Protein AF-A0A6C1BUB1-F1 (afdb_monomer_lite)

Structure (mmCIF, N/CA/C/O backbone):
data_AF-A0A6C1BUB1-F1
#
_entry.id   AF-A0A6C1BUB1-F1
#
loop_
_atom_site.group_PDB
_atom_site.id
_atom_site.type_symbol
_atom_site.label_atom_id
_atom_site.label_alt_id
_atom_site.label_comp_id
_atom_site.label_asym_id
_atom_site.label_entity_id
_atom_site.label_seq_id
_atom_site.pdbx_PDB_ins_code
_atom_site.Cartn_x
_atom_site.Cartn_y
_atom_site.Cartn_z
_atom_site.occupancy
_atom_site.B_iso_or_equiv
_atom_site.auth_seq_id
_atom_site.auth_comp_id
_atom_site.auth_asym_id
_atom_site.auth_atom_id
_atom_site.pdbx_PDB_model_num
ATOM 1 N N . MET A 1 1 ? -19.267 4.120 14.539 1.00 66.88 1 MET A N 1
ATOM 2 C CA . MET A 1 1 ? -18.095 3.308 14.137 1.00 66.88 1 MET A CA 1
ATOM 3 C C . MET A 1 1 ? -18.187 2.857 12.681 1.00 66.88 1 MET A C 1
ATOM 5 O O . MET A 1 1 ? -17.405 3.350 11.889 1.00 66.88 1 MET A O 1
ATOM 9 N N . ARG A 1 2 ? -19.161 2.020 12.282 1.00 84.00 2 ARG A N 1
ATOM 10 C CA . ARG A 1 2 ? -19.257 1.495 10.898 1.00 84.00 2 ARG A CA 1
ATOM 11 C C . ARG A 1 2 ? -19.353 2.569 9.803 1.00 84.00 2 ARG A C 1
ATOM 13 O O . ARG A 1 2 ? -18.626 2.486 8.827 1.00 84.00 2 ARG A O 1
ATOM 20 N N . LEU A 1 3 ? -20.185 3.596 9.999 1.00 90.25 3 LEU A N 1
ATOM 21 C CA . LEU A 1 3 ? -20.305 4.726 9.062 1.00 90.25 3 LEU A CA 1
ATOM 22 C C . LEU A 1 3 ? -18.999 5.512 8.908 1.00 90.25 3 LEU A C 1
ATOM 24 O O . LEU A 1 3 ? -18.624 5.862 7.801 1.00 90.25 3 LEU A O 1
ATOM 28 N N . LEU A 1 4 ? -18.294 5.742 10.016 1.00 93.38 4 LEU A N 1
ATOM 29 C CA . LEU A 1 4 ? -17.020 6.460 10.031 1.00 93.38 4 LEU A CA 1
ATOM 30 C C . LEU A 1 4 ? -15.937 5.679 9.285 1.00 93.38 4 LEU A C 1
ATOM 32 O O . LEU A 1 4 ? -15.234 6.250 8.465 1.00 93.38 4 LEU A O 1
ATOM 36 N N . VAL A 1 5 ? -15.855 4.366 9.521 1.00 94.44 5 VAL A N 1
ATOM 37 C CA . VAL A 1 5 ? -14.930 3.481 8.801 1.00 94.44 5 VAL A CA 1
ATOM 38 C C . VAL A 1 5 ? -15.279 3.432 7.316 1.00 94.44 5 VAL A C 1
ATOM 40 O O . VAL A 1 5 ? -14.394 3.598 6.494 1.00 94.44 5 VAL A O 1
ATOM 43 N N . SER A 1 6 ? -16.560 3.285 6.963 1.00 93.56 6 SER A N 1
ATOM 44 C CA . SER A 1 6 ? -16.997 3.272 5.563 1.00 93.56 6 SER A CA 1
ATOM 45 C C . SER A 1 6 ? -16.678 4.584 4.849 1.00 93.56 6 SER A C 1
ATOM 47 O O . SER A 1 6 ? -16.204 4.560 3.719 1.00 93.56 6 SER A O 1
ATOM 49 N N . LEU A 1 7 ? -16.922 5.724 5.499 1.00 96.06 7 LEU A N 1
ATOM 50 C CA . LEU A 1 7 ? -16.630 7.040 4.938 1.00 96.06 7 LEU A CA 1
ATOM 51 C C . LEU A 1 7 ? -15.121 7.248 4.774 1.00 96.06 7 LEU A C 1
ATOM 53 O O . LEU A 1 7 ? -14.683 7.722 3.731 1.00 96.06 7 LEU A O 1
ATOM 57 N N . LEU A 1 8 ? -14.328 6.827 5.762 1.00 95.12 8 LEU A N 1
ATOM 58 C CA . LEU A 1 8 ? -12.871 6.851 5.679 1.00 95.12 8 LEU A CA 1
ATOM 59 C C . LEU A 1 8 ? -12.371 5.972 4.522 1.00 95.12 8 LEU A C 1
ATOM 61 O O . LEU A 1 8 ? -11.551 6.426 3.734 1.00 95.12 8 LEU A O 1
ATOM 65 N N . SER A 1 9 ? -12.891 4.750 4.378 1.00 94.25 9 SER A N 1
ATOM 66 C CA . SER A 1 9 ? -12.518 3.830 3.297 1.00 94.25 9 SER A CA 1
ATOM 67 C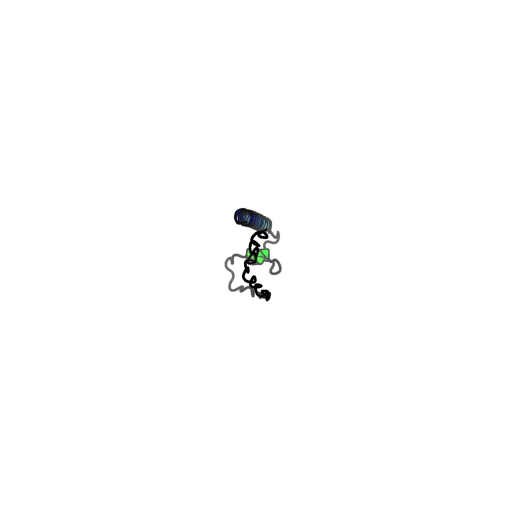 C . SER A 1 9 ? -12.848 4.389 1.915 1.00 94.25 9 SER A C 1
ATOM 69 O O . SER A 1 9 ? -12.011 4.308 1.024 1.00 94.25 9 SER A O 1
ATOM 71 N N . VAL A 1 10 ? -14.032 4.984 1.740 1.00 95.12 10 VAL A N 1
ATOM 72 C CA . VAL A 1 10 ? -14.416 5.627 0.472 1.00 95.12 10 VAL A CA 1
ATOM 73 C C . VAL A 1 10 ? -13.489 6.798 0.158 1.00 95.12 10 VAL A C 1
ATOM 75 O O . VAL A 1 10 ? -13.033 6.928 -0.972 1.00 95.12 10 VAL A O 1
ATOM 78 N N . LEU A 1 11 ? -13.162 7.619 1.158 1.00 94.81 11 LEU A N 1
ATOM 79 C CA . LEU A 1 11 ? -12.248 8.743 0.981 1.00 94.81 11 LEU A CA 1
ATOM 80 C C . LEU A 1 11 ? -10.832 8.274 0.600 1.00 94.81 11 LEU A C 1
ATOM 82 O O . LEU A 1 11 ? -10.225 8.832 -0.307 1.00 94.81 11 LEU A O 1
ATOM 86 N N . LEU A 1 12 ? -10.328 7.227 1.257 1.00 93.62 12 LEU A N 1
ATOM 87 C CA . LEU A 1 12 ? -9.037 6.599 0.953 1.00 93.62 12 LEU A CA 1
ATOM 88 C C . LEU A 1 12 ? -8.985 6.035 -0.472 1.00 93.62 12 LEU A C 1
ATOM 90 O O . LEU A 1 12 ? -7.992 6.247 -1.161 1.00 93.62 12 LEU A O 1
ATOM 94 N N . LEU A 1 13 ? -10.044 5.349 -0.911 1.00 91.00 13 LEU A N 1
ATOM 95 C CA . LEU A 1 13 ? -10.151 4.831 -2.279 1.00 91.00 13 LEU A CA 1
ATOM 96 C C . LEU A 1 13 ? -10.120 5.967 -3.302 1.00 91.00 13 LEU A C 1
ATOM 98 O O . LEU A 1 13 ? -9.379 5.897 -4.273 1.00 91.00 13 LEU A O 1
ATOM 102 N N . LEU A 1 14 ? -10.851 7.047 -3.029 1.00 91.38 14 LEU A N 1
ATOM 103 C CA . LEU A 1 14 ? -10.906 8.205 -3.911 1.00 91.38 14 LEU A CA 1
ATOM 104 C C . LEU A 1 14 ? -9.518 8.849 -4.065 1.00 91.38 14 LEU A C 1
ATOM 106 O O . LEU A 1 14 ? -9.075 9.084 -5.183 1.00 91.38 14 LEU A O 1
ATOM 110 N N . PHE A 1 15 ? -8.775 9.054 -2.973 1.00 89.19 15 PHE A N 1
ATOM 111 C CA . PHE A 1 15 ? -7.399 9.563 -3.056 1.00 89.19 15 PHE A CA 1
ATOM 112 C C . PHE A 1 15 ? -6.435 8.612 -3.771 1.00 89.19 15 PHE A C 1
ATOM 114 O O . PHE A 1 15 ? -5.552 9.080 -4.488 1.00 89.19 15 PHE A O 1
ATOM 121 N N . ALA A 1 16 ? -6.593 7.299 -3.589 1.00 83.94 16 ALA A N 1
ATOM 122 C CA . ALA A 1 16 ? -5.783 6.313 -4.295 1.00 83.94 16 ALA A CA 1
ATOM 123 C C . ALA A 1 16 ? -6.016 6.375 -5.814 1.00 83.94 16 ALA A C 1
ATOM 125 O O . ALA A 1 16 ? -5.049 6.347 -6.574 1.00 83.94 16 ALA A O 1
ATOM 126 N N . ASP A 1 17 ? -7.267 6.540 -6.248 1.00 80.38 17 ASP A N 1
ATOM 127 C CA . ASP A 1 17 ? -7.617 6.690 -7.664 1.00 80.38 17 ASP A CA 1
ATOM 128 C C . ASP A 1 17 ? -7.053 7.984 -8.264 1.00 80.38 17 ASP A C 1
ATOM 130 O O . ASP A 1 17 ? -6.521 7.963 -9.372 1.00 80.38 17 ASP A O 1
ATOM 134 N N . PHE A 1 18 ? -7.097 9.101 -7.529 1.00 83.75 18 PHE A N 1
ATOM 135 C CA . PHE A 1 18 ? -6.484 10.357 -7.980 1.00 83.75 18 PHE A CA 1
ATOM 136 C C . PHE A 1 18 ? -4.966 10.243 -8.113 1.00 83.75 18 PHE A C 1
ATOM 138 O O . PHE A 1 18 ? -4.416 10.609 -9.149 1.00 83.75 18 PHE A O 1
ATOM 145 N N . ALA A 1 19 ? -4.299 9.692 -7.095 1.00 81.88 19 ALA A N 1
ATOM 146 C CA . ALA A 1 19 ? -2.858 9.473 -7.135 1.00 81.88 19 ALA A CA 1
ATOM 147 C C . ALA A 1 19 ? -2.467 8.551 -8.297 1.00 81.88 19 ALA A C 1
ATOM 149 O O . ALA A 1 19 ? -1.466 8.792 -8.953 1.00 81.88 19 ALA A O 1
ATOM 150 N N . SER A 1 20 ? -3.279 7.527 -8.567 1.00 78.81 20 SER A N 1
ATOM 151 C CA . SER A 1 20 ? -3.130 6.608 -9.694 1.00 78.81 20 SER A CA 1
ATOM 152 C C . SER A 1 20 ? -3.303 7.316 -11.048 1.00 78.81 20 SER A C 1
ATOM 154 O O . SER A 1 20 ? -2.496 7.114 -11.952 1.00 78.81 20 SER A O 1
ATOM 156 N N . ALA A 1 21 ? -4.315 8.175 -11.190 1.00 76.69 21 ALA A N 1
ATOM 157 C CA . ALA A 1 21 ? -4.599 8.891 -12.434 1.00 76.69 21 ALA A CA 1
ATOM 158 C C . ALA A 1 21 ? -3.546 9.960 -12.768 1.00 76.69 21 ALA A C 1
ATOM 160 O O . ALA A 1 21 ? -3.161 10.097 -13.925 1.00 76.69 21 ALA A O 1
ATOM 161 N N . GLU A 1 22 ? -3.060 10.693 -11.764 1.00 80.31 22 GLU A N 1
ATOM 162 C CA . GLU A 1 22 ? -1.986 11.683 -11.931 1.00 80.31 22 GLU A CA 1
ATOM 163 C C . GLU A 1 22 ? -0.603 11.027 -12.050 1.00 80.31 22 GLU A C 1
ATOM 165 O O . GLU A 1 22 ? 0.370 11.675 -12.432 1.00 80.31 22 GLU A O 1
ATOM 170 N N . HIS A 1 23 ? -0.501 9.724 -11.774 1.00 77.19 23 HIS A N 1
ATOM 171 C CA . HIS A 1 23 ? 0.732 8.974 -11.937 1.00 77.19 23 HIS A CA 1
ATOM 172 C C . HIS A 1 23 ? 1.033 8.725 -13.414 1.00 77.19 23 HIS A C 1
ATOM 174 O O . HIS A 1 23 ? 0.836 7.636 -13.943 1.00 77.19 23 HIS A O 1
ATOM 180 N N . HIS A 1 24 ? 1.469 9.764 -14.109 1.00 71.62 24 HIS A N 1
ATOM 181 C CA . HIS A 1 24 ? 2.019 9.672 -15.448 1.00 71.62 24 HIS A CA 1
ATOM 182 C C . HIS A 1 24 ? 3.465 10.136 -15.376 1.00 71.62 24 HIS A C 1
ATOM 184 O O . HIS A 1 24 ? 3.754 11.295 -15.089 1.00 71.62 24 HIS A O 1
ATOM 190 N N . HIS A 1 25 ? 4.376 9.204 -15.625 1.00 72.69 25 HIS A N 1
ATOM 191 C CA . HIS A 1 25 ? 5.733 9.562 -15.990 1.00 72.69 25 HIS A CA 1
ATOM 192 C C . HIS A 1 25 ? 5.707 9.992 -17.459 1.00 72.69 25 HIS A C 1
ATOM 194 O O . HIS A 1 25 ? 5.191 9.265 -18.309 1.00 72.69 25 HIS A O 1
ATOM 200 N N . GLU A 1 26 ? 6.237 11.177 -17.761 1.00 66.88 26 GLU A N 1
ATOM 201 C CA . GLU A 1 26 ? 6.281 11.725 -19.128 1.00 66.88 26 GLU A CA 1
ATOM 202 C C . GLU A 1 26 ? 7.076 10.816 -20.091 1.00 66.88 26 GLU A C 1
ATOM 204 O O . GLU A 1 26 ? 6.872 10.830 -21.306 1.00 66.88 26 GLU A O 1
ATOM 209 N N . ASP A 1 27 ? 7.908 9.947 -19.524 1.00 70.62 27 ASP A N 1
ATOM 210 C CA . ASP A 1 27 ? 8.887 9.108 -20.206 1.00 70.62 27 ASP A CA 1
ATOM 211 C C . ASP A 1 27 ? 8.267 7.834 -20.808 1.00 70.62 27 ASP A C 1
ATOM 213 O O . ASP A 1 27 ? 8.901 7.166 -21.619 1.00 70.62 27 ASP A O 1
ATOM 217 N N . HIS A 1 28 ? 7.025 7.488 -20.431 1.00 65.44 28 HIS A N 1
ATOM 218 C CA . HIS A 1 28 ? 6.324 6.246 -20.813 1.00 65.44 28 HIS A CA 1
ATOM 219 C C . HIS A 1 28 ? 7.093 4.946 -20.480 1.00 65.44 28 HIS A C 1
ATOM 221 O O . HIS A 1 28 ? 6.703 3.859 -20.913 1.00 65.44 28 HIS A O 1
ATOM 227 N N . GLU A 1 29 ? 8.165 5.034 -19.690 1.00 69.31 29 GLU A N 1
ATOM 228 C CA . GLU A 1 29 ? 8.968 3.902 -19.239 1.00 69.31 29 GLU A CA 1
ATOM 229 C C . GLU A 1 29 ? 8.512 3.401 -17.860 1.00 69.31 29 GLU A C 1
ATOM 231 O O . GLU A 1 29 ? 7.965 4.136 -17.036 1.00 69.31 29 GLU A O 1
ATOM 236 N N . LEU A 1 30 ? 8.742 2.113 -17.591 1.00 68.94 30 LEU A N 1
ATOM 237 C CA . LEU A 1 30 ? 8.440 1.519 -16.292 1.00 68.94 30 LEU A CA 1
ATOM 238 C C . LEU A 1 30 ? 9.573 1.806 -15.301 1.00 68.94 30 LEU A C 1
ATOM 240 O O . LEU A 1 30 ? 10.651 1.215 -15.384 1.00 68.94 30 LEU A O 1
ATOM 244 N N . HIS A 1 31 ? 9.295 2.626 -14.290 1.00 74.31 31 HIS A N 1
ATOM 245 C CA . HIS A 1 31 ? 10.235 2.868 -13.200 1.00 74.31 31 HIS A CA 1
ATOM 246 C C . HIS A 1 31 ? 10.088 1.783 -12.125 1.00 74.31 31 HIS A C 1
ATOM 248 O O . HIS A 1 31 ? 9.135 1.781 -11.347 1.00 74.31 31 HIS A O 1
ATOM 254 N N . ILE A 1 32 ? 11.057 0.865 -12.058 1.00 70.19 32 ILE A N 1
ATOM 255 C CA . ILE A 1 32 ? 11.075 -0.260 -11.100 1.00 70.19 32 ILE A CA 1
ATOM 256 C C . ILE A 1 32 ? 11.164 0.234 -9.645 1.00 70.19 32 ILE A C 1
ATOM 258 O O . ILE A 1 32 ? 10.704 -0.442 -8.729 1.00 70.19 32 ILE A O 1
ATOM 262 N N . ASP A 1 33 ? 11.704 1.432 -9.430 1.00 73.06 33 ASP A N 1
ATOM 263 C CA . ASP A 1 33 ? 11.788 2.054 -8.105 1.00 73.06 33 ASP A CA 1
ATOM 264 C C . ASP A 1 33 ? 10.498 2.787 -7.703 1.00 73.06 33 ASP A C 1
ATOM 266 O O . ASP A 1 33 ? 10.342 3.202 -6.553 1.00 73.06 33 ASP A O 1
ATOM 270 N N . CYS A 1 34 ? 9.549 2.938 -8.630 1.00 76.44 34 CYS A N 1
ATOM 271 C CA . CYS A 1 34 ? 8.282 3.592 -8.366 1.00 76.44 34 CYS A CA 1
ATOM 272 C C . CYS A 1 34 ? 7.210 2.571 -7.961 1.00 76.44 34 CYS A C 1
ATOM 274 O O . CYS A 1 34 ? 6.777 1.725 -8.745 1.00 76.44 34 CYS A O 1
ATOM 276 N N . SER A 1 35 ? 6.735 2.674 -6.720 1.00 74.38 35 SER A N 1
ATOM 277 C CA . SER A 1 35 ? 5.733 1.760 -6.166 1.00 74.38 35 SER A CA 1
ATOM 278 C C . SER A 1 35 ? 4.390 1.814 -6.900 1.00 74.38 35 SER A C 1
ATOM 280 O O . SER A 1 35 ? 3.729 0.784 -7.008 1.00 74.38 35 SER A O 1
ATOM 282 N N . LEU A 1 36 ? 3.998 2.979 -7.427 1.00 76.12 36 LEU A N 1
ATOM 283 C CA . LEU A 1 36 ? 2.764 3.138 -8.202 1.00 76.12 36 LEU A CA 1
ATOM 284 C C . LEU A 1 36 ? 2.883 2.472 -9.579 1.00 76.12 36 LEU A C 1
ATOM 286 O O . LEU A 1 36 ? 2.010 1.679 -9.926 1.00 76.12 36 LEU A O 1
ATOM 290 N N . CYS A 1 37 ? 4.000 2.677 -10.287 1.00 74.12 37 CYS A N 1
ATOM 291 C CA . CYS A 1 37 ? 4.315 1.975 -11.536 1.00 74.12 37 CYS A CA 1
ATOM 292 C C . CYS A 1 37 ? 4.247 0.451 -11.373 1.00 74.12 37 CYS A C 1
ATOM 294 O O . CYS A 1 37 ? 3.645 -0.227 -12.199 1.00 74.12 37 CYS A O 1
ATOM 296 N N . ILE A 1 38 ? 4.827 -0.098 -10.298 1.00 74.00 38 ILE A N 1
ATOM 297 C CA . ILE A 1 38 ? 4.818 -1.549 -10.038 1.00 74.00 38 ILE A CA 1
ATOM 298 C C . ILE A 1 38 ? 3.389 -2.086 -9.863 1.00 74.00 38 ILE A C 1
ATOM 300 O O . ILE A 1 38 ? 3.078 -3.168 -10.355 1.00 74.00 38 ILE A O 1
ATOM 304 N N . ILE A 1 39 ? 2.530 -1.356 -9.147 1.00 72.88 39 ILE A N 1
ATOM 305 C CA . ILE A 1 39 ? 1.152 -1.780 -8.854 1.00 72.88 39 ILE A CA 1
ATOM 306 C C . ILE A 1 39 ? 0.255 -1.647 -10.091 1.00 72.88 39 ILE A C 1
ATOM 308 O O . ILE A 1 39 ? -0.597 -2.503 -10.323 1.00 72.88 39 ILE A O 1
ATOM 312 N N . GLN A 1 40 ? 0.444 -0.588 -10.880 1.00 69.94 40 GLN A N 1
ATOM 313 C CA . GLN A 1 40 ? -0.321 -0.326 -12.101 1.00 69.94 40 GLN A CA 1
ATOM 314 C C . GLN A 1 40 ? 0.164 -1.121 -13.313 1.00 69.94 40 GLN A C 1
ATOM 316 O O . GLN A 1 40 ? -0.526 -1.136 -14.332 1.00 69.94 40 GLN A O 1
ATOM 321 N N . HIS A 1 41 ? 1.335 -1.761 -13.238 1.00 67.88 41 HIS A N 1
ATOM 322 C CA . HIS A 1 41 ? 1.895 -2.502 -14.360 1.00 67.88 41 HIS A CA 1
ATOM 323 C C . HIS A 1 41 ? 0.989 -3.678 -14.755 1.00 67.88 41 HIS A C 1
ATOM 325 O O . HIS A 1 41 ? 1.072 -4.779 -14.209 1.00 67.88 41 HIS A O 1
ATOM 331 N N . VAL A 1 42 ? 0.134 -3.451 -15.750 1.00 61.66 42 VAL A N 1
ATOM 332 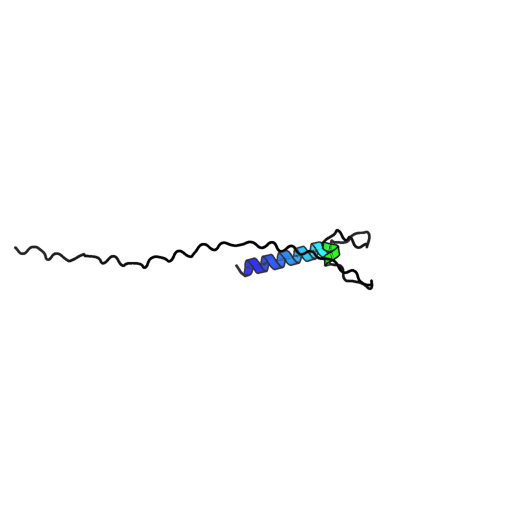C CA . VAL A 1 42 ? -0.558 -4.503 -16.488 1.00 61.66 42 VAL A CA 1
ATOM 333 C C . VAL A 1 42 ? 0.422 -4.983 -17.551 1.00 61.66 42 VAL A C 1
ATOM 335 O O . VAL A 1 42 ? 0.739 -4.243 -18.482 1.00 61.66 42 VAL A O 1
ATOM 338 N N . GLN A 1 43 ? 0.950 -6.200 -17.385 1.00 56.66 43 GLN A N 1
ATOM 339 C CA . GLN A 1 43 ? 1.851 -6.816 -18.361 1.00 56.66 43 GLN A CA 1
ATOM 340 C C . GLN A 1 43 ? 1.207 -6.774 -19.747 1.00 56.66 43 GLN A C 1
ATOM 342 O O . GLN A 1 43 ? 0.278 -7.524 -20.036 1.00 56.66 43 GLN A O 1
ATOM 347 N N . THR A 1 44 ? 1.714 -5.887 -20.596 1.00 56.00 44 THR A N 1
ATOM 348 C CA . THR A 1 44 ? 1.349 -5.825 -22.005 1.00 56.00 44 THR A CA 1
ATOM 349 C C . THR A 1 44 ? 2.491 -6.518 -22.748 1.00 56.00 44 THR A C 1
ATOM 351 O O . THR A 1 44 ? 3.555 -5.946 -22.950 1.00 56.00 44 THR A O 1
ATOM 354 N N . ASP A 1 45 ? 2.313 -7.814 -23.008 1.00 52.53 45 ASP A N 1
ATOM 355 C CA . ASP A 1 45 ? 3.063 -8.619 -23.984 1.00 52.53 45 ASP A CA 1
ATOM 356 C C . ASP A 1 45 ? 4.607 -8.670 -23.896 1.00 52.53 45 ASP A C 1
ATOM 358 O O . ASP A 1 45 ? 5.289 -8.740 -24.919 1.00 52.53 45 ASP A O 1
ATOM 362 N N . ALA A 1 46 ? 5.191 -8.740 -22.693 1.00 55.12 46 ALA A N 1
ATOM 363 C CA . ALA A 1 46 ? 6.620 -9.042 -22.521 1.00 55.12 46 ALA A CA 1
ATOM 364 C C . ALA A 1 46 ? 6.844 -10.344 -21.721 1.00 55.12 46 ALA A C 1
ATOM 366 O O . ALA A 1 46 ? 6.227 -10.535 -20.668 1.00 55.12 46 ALA A O 1
ATOM 367 N N . PRO A 1 47 ? 7.732 -11.257 -22.169 1.00 58.53 47 PRO A N 1
ATOM 368 C CA . PRO A 1 47 ? 7.937 -12.527 -21.491 1.00 58.53 47 PRO A CA 1
ATOM 369 C C . PRO A 1 47 ? 8.652 -12.329 -20.144 1.00 58.53 47 PRO A C 1
ATOM 371 O O . PRO A 1 47 ? 9.811 -11.928 -20.082 1.00 58.53 47 PRO A O 1
ATOM 374 N N . SER A 1 48 ? 7.987 -12.750 -19.064 1.00 60.88 48 SER A N 1
ATOM 375 C CA . SER A 1 48 ? 8.585 -13.230 -17.802 1.00 60.88 48 SER A CA 1
ATOM 376 C C . SER A 1 48 ? 9.193 -12.233 -16.801 1.00 60.88 48 SER A C 1
ATOM 378 O O . SER A 1 48 ? 10.061 -12.622 -16.019 1.00 60.88 48 SER A O 1
ATOM 380 N N . TYR A 1 49 ? 8.703 -10.994 -16.696 1.00 61.72 49 TYR A N 1
ATOM 381 C CA . TYR A 1 49 ? 9.039 -10.194 -15.508 1.00 61.72 49 TYR A CA 1
ATOM 382 C C . TYR A 1 49 ? 8.270 -10.713 -14.277 1.00 61.72 49 TYR A C 1
ATOM 384 O O . TYR A 1 49 ? 7.061 -10.514 -14.166 1.00 61.72 49 TYR A O 1
ATOM 392 N N . GLN A 1 50 ? 8.960 -11.405 -13.362 1.00 63.91 50 GLN A N 1
ATOM 393 C CA . GLN A 1 50 ? 8.426 -11.784 -12.048 1.00 63.91 50 GLN A CA 1
ATOM 394 C C . GLN A 1 50 ? 8.940 -10.812 -10.974 1.00 63.91 50 GLN A C 1
ATOM 396 O O . GLN A 1 50 ? 10.093 -10.935 -10.549 1.00 63.91 50 GLN A O 1
ATOM 401 N N . PRO A 1 51 ? 8.122 -9.853 -10.501 1.00 60.31 51 PRO A N 1
ATOM 402 C CA . PRO 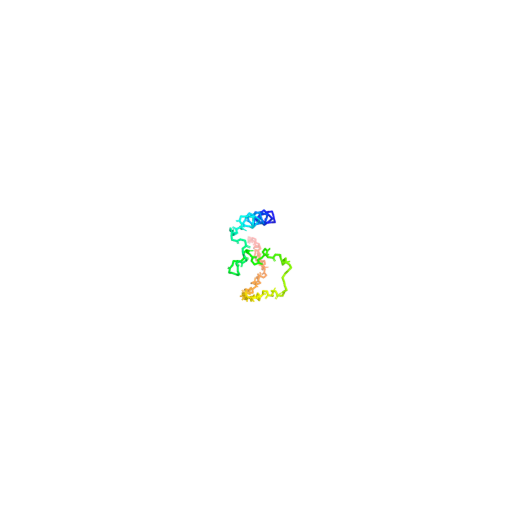A 1 51 ? 8.530 -8.970 -9.416 1.00 60.31 51 PRO A CA 1
ATOM 403 C C . PRO A 1 51 ? 8.725 -9.778 -8.123 1.00 60.31 51 PRO A C 1
ATOM 405 O O . PRO A 1 51 ? 7.795 -10.397 -7.604 1.00 60.31 51 PRO A O 1
ATOM 408 N N . SER A 1 52 ? 9.945 -9.773 -7.575 1.00 59.97 52 SER A N 1
ATOM 409 C CA . SER A 1 52 ? 10.239 -10.432 -6.295 1.00 59.97 52 SER A CA 1
ATOM 410 C C . SER A 1 52 ? 9.775 -9.562 -5.119 1.00 59.97 52 SER A C 1
ATOM 412 O O . SER A 1 52 ? 10.531 -8.783 -4.539 1.00 59.97 52 SER A O 1
ATOM 414 N N . VAL A 1 53 ? 8.493 -9.662 -4.766 1.00 57.22 53 VAL A N 1
ATOM 415 C CA . VAL A 1 53 ? 7.932 -8.919 -3.630 1.00 57.22 53 VAL A CA 1
ATOM 416 C C . VAL A 1 53 ? 8.403 -9.563 -2.320 1.00 57.22 53 VAL A C 1
ATOM 418 O O . VAL A 1 53 ? 7.879 -10.584 -1.877 1.00 57.22 53 VAL A O 1
ATOM 421 N N . LYS A 1 54 ? 9.408 -8.968 -1.668 1.00 60.91 54 LYS A N 1
ATOM 422 C CA . LYS A 1 54 ? 9.856 -9.380 -0.327 1.00 60.91 54 LYS A CA 1
ATOM 423 C C . LYS A 1 54 ? 8.924 -8.795 0.736 1.00 60.91 54 LYS A C 1
ATOM 425 O O . LYS A 1 54 ? 9.210 -7.754 1.323 1.00 60.91 54 LYS A O 1
ATOM 430 N N . LEU A 1 55 ? 7.809 -9.472 0.998 1.00 54.72 55 LEU A N 1
ATOM 431 C CA . LEU A 1 55 ? 6.903 -9.118 2.092 1.00 54.72 55 LEU A CA 1
ATOM 432 C C . LEU A 1 55 ? 7.582 -9.401 3.443 1.00 54.72 55 LEU A C 1
ATOM 434 O O . LEU A 1 55 ? 7.726 -10.552 3.852 1.00 54.72 55 LEU A O 1
ATOM 438 N N . ARG A 1 56 ? 8.000 -8.353 4.160 1.00 60.41 56 ARG A N 1
ATOM 439 C CA . ARG A 1 56 ? 8.366 -8.464 5.579 1.00 60.41 56 ARG A CA 1
ATOM 440 C C . ARG A 1 56 ? 7.102 -8.328 6.423 1.00 60.41 56 ARG A C 1
ATOM 442 O O . ARG A 1 56 ? 6.629 -7.219 6.647 1.00 60.41 56 ARG A O 1
ATOM 449 N N . LEU A 1 57 ? 6.565 -9.449 6.905 1.00 65.00 57 LEU A N 1
ATOM 450 C CA . LEU A 1 57 ? 5.522 -9.420 7.930 1.00 65.00 57 LEU A CA 1
ATOM 451 C C . LEU A 1 57 ? 6.124 -8.906 9.244 1.00 65.00 57 LEU A C 1
ATOM 453 O O . LEU A 1 57 ? 6.964 -9.567 9.852 1.00 65.00 57 LEU A O 1
ATOM 457 N N . ILE A 1 58 ? 5.681 -7.732 9.688 1.00 64.12 58 ILE A N 1
ATOM 458 C CA . ILE A 1 58 ? 5.967 -7.225 11.030 1.00 64.12 58 ILE A CA 1
ATOM 459 C C . ILE A 1 58 ? 4.864 -7.757 11.948 1.00 64.12 58 ILE A C 1
ATOM 461 O O . ILE A 1 58 ? 3.744 -7.251 11.957 1.00 64.12 58 ILE A O 1
ATOM 465 N N . THR A 1 59 ? 5.158 -8.822 12.690 1.00 68.94 59 THR A N 1
ATOM 466 C CA . THR A 1 59 ? 4.241 -9.395 13.683 1.00 68.94 59 THR A CA 1
ATOM 467 C C . THR A 1 59 ? 4.386 -8.666 15.015 1.00 68.94 59 THR A C 1
ATOM 469 O O . THR A 1 59 ? 5.441 -8.737 15.647 1.00 68.94 59 THR A O 1
ATOM 472 N N . PHE A 1 60 ? 3.325 -7.998 15.468 1.00 66.62 60 PHE A N 1
ATOM 473 C CA . PHE A 1 60 ? 3.253 -7.428 16.814 1.00 66.62 60 PHE A CA 1
ATOM 474 C C . PHE A 1 60 ? 2.648 -8.451 17.778 1.00 66.62 60 PHE A C 1
ATOM 476 O O . PHE A 1 60 ? 1.507 -8.878 17.610 1.00 66.62 60 PHE A O 1
ATOM 483 N N . PHE A 1 61 ? 3.398 -8.831 18.812 1.00 64.88 61 PHE A N 1
ATOM 484 C CA . PHE A 1 61 ? 2.872 -9.643 19.905 1.00 64.88 61 PHE A CA 1
ATOM 485 C C . PHE A 1 61 ? 2.092 -8.744 20.867 1.00 64.88 61 PHE A C 1
ATOM 487 O O . PHE A 1 61 ? 2.678 -8.020 21.671 1.00 64.88 61 PHE A O 1
ATOM 494 N N . VAL A 1 62 ? 0.761 -8.775 20.787 1.00 68.12 62 VAL A N 1
ATOM 495 C CA . VAL A 1 62 ? -0.097 -8.101 21.767 1.00 68.12 62 VAL A CA 1
ATOM 496 C C . VAL A 1 62 ? -0.181 -8.986 23.005 1.00 68.12 62 VAL A C 1
ATOM 498 O O . VAL A 1 62 ? -0.841 -10.024 22.999 1.00 68.12 62 VAL A O 1
ATOM 501 N N . LYS A 1 63 ? 0.499 -8.584 24.081 1.00 71.56 63 LYS A N 1
ATOM 502 C CA . LYS A 1 63 ? 0.314 -9.194 25.398 1.00 71.56 63 LYS A CA 1
ATOM 503 C C . LYS A 1 63 ? -1.045 -8.742 25.932 1.00 71.56 63 LYS A C 1
ATOM 505 O O . LYS A 1 63 ? -1.185 -7.618 26.403 1.00 71.56 63 LYS A O 1
ATOM 510 N N . THR A 1 64 ? -2.058 -9.593 25.818 1.00 67.88 64 THR A N 1
ATOM 511 C CA . THR A 1 64 ? -3.355 -9.363 26.458 1.00 67.88 64 THR A CA 1
ATOM 512 C C . THR A 1 64 ? -3.180 -9.508 27.966 1.00 67.88 64 THR A C 1
ATOM 514 O O . THR A 1 64 ? -2.873 -10.599 28.449 1.00 67.88 64 THR A O 1
ATOM 517 N N . GLU A 1 65 ? -3.336 -8.409 28.705 1.00 70.12 65 GLU A N 1
ATOM 518 C CA . GLU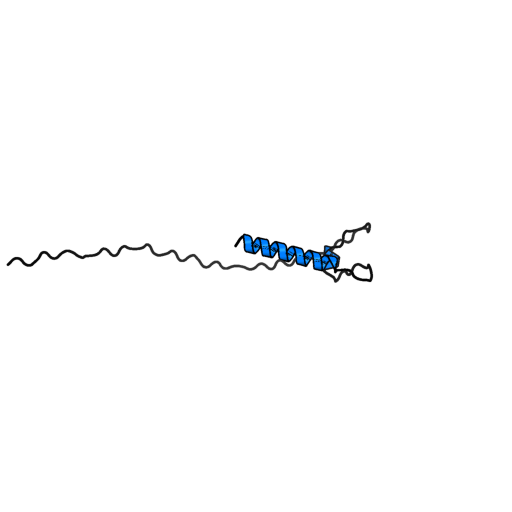 A 1 65 ? -3.469 -8.446 30.163 1.00 70.12 65 GLU A CA 1
ATOM 519 C C . GLU A 1 65 ? -4.603 -9.419 30.537 1.00 70.12 65 GLU A C 1
ATOM 521 O O . GLU A 1 65 ? -5.670 -9.382 29.910 1.00 70.12 65 GLU A O 1
ATOM 526 N N . PRO A 1 66 ? -4.402 -10.319 31.516 1.00 68.06 66 PRO A N 1
ATOM 527 C CA . PRO A 1 66 ? -5.467 -11.197 31.965 1.00 68.06 66 PRO A CA 1
ATOM 528 C C . PRO A 1 66 ? -6.592 -10.344 32.555 1.00 68.06 66 PRO A C 1
ATOM 530 O O . PRO A 1 66 ? -6.378 -9.536 33.454 1.00 68.06 66 PRO A O 1
ATOM 533 N N . TYR A 1 67 ? -7.799 -10.535 32.027 1.00 64.06 67 TYR A N 1
ATOM 534 C CA . TYR A 1 67 ? -9.025 -9.928 32.529 1.00 64.06 67 TYR A CA 1
ATOM 535 C C . TYR A 1 67 ? -9.122 -10.137 34.048 1.00 64.06 67 TYR A C 1
ATOM 537 O O . TYR A 1 67 ? -9.271 -11.269 34.514 1.00 64.06 67 TYR A O 1
ATOM 545 N N . LEU A 1 68 ? -9.010 -9.049 34.819 1.00 62.41 68 LEU A N 1
ATOM 546 C CA . LEU A 1 68 ? -9.245 -9.057 36.259 1.00 62.41 68 LEU A CA 1
ATOM 547 C C . LEU A 1 68 ? -10.688 -9.509 36.488 1.00 62.41 68 LEU A C 1
ATOM 549 O O . LEU A 1 68 ? -11.634 -8.759 36.250 1.00 62.41 68 LEU A O 1
ATOM 553 N N . GLN A 1 69 ? -10.850 -10.756 36.930 1.00 63.16 69 GLN A N 1
ATOM 554 C CA . GLN A 1 69 ? -12.130 -11.269 37.393 1.00 63.16 69 GLN A CA 1
ATOM 555 C C . GLN A 1 69 ? -12.633 -10.344 38.502 1.00 63.16 69 GLN A C 1
ATOM 557 O O . GLN A 1 69 ? -12.060 -10.271 39.589 1.00 63.16 69 GLN A O 1
ATOM 562 N N . THR A 1 70 ? -13.702 -9.609 38.209 1.00 64.50 70 THR A N 1
ATOM 563 C CA . THR A 1 70 ? -14.449 -8.834 39.194 1.00 64.50 70 THR A CA 1
ATOM 564 C C . THR A 1 70 ? -14.833 -9.752 40.350 1.00 64.50 70 THR A C 1
ATOM 566 O O . THR A 1 70 ? -15.533 -10.745 40.146 1.00 64.50 70 THR A O 1
ATOM 569 N N . LEU A 1 71 ? -14.354 -9.428 41.555 1.00 67.50 71 LEU A N 1
ATOM 570 C CA . LEU A 1 71 ? -14.715 -10.117 42.793 1.00 67.50 71 LEU A CA 1
ATOM 571 C C . LEU A 1 71 ? -16.247 -10.218 42.907 1.00 67.50 71 LEU A C 1
ATOM 573 O O . LEU A 1 71 ? -16.937 -9.236 42.617 1.00 67.50 71 LEU A O 1
ATOM 577 N N . PRO A 1 72 ? -16.800 -11.366 43.341 1.00 67.69 72 PRO A N 1
ATOM 578 C CA . PRO A 1 72 ? -18.238 -11.503 43.509 1.00 67.69 72 PRO A CA 1
ATOM 579 C C . PRO A 1 72 ? -18.729 -10.479 44.535 1.00 67.69 72 PRO A C 1
ATOM 581 O O . PRO A 1 72 ? -18.221 -10.411 45.657 1.00 67.69 72 PRO A O 1
ATOM 584 N N . PHE A 1 73 ? -19.721 -9.680 44.135 1.00 68.50 73 PHE A N 1
ATOM 585 C CA . PHE A 1 73 ? -20.403 -8.723 44.997 1.00 68.50 73 PHE A CA 1
ATOM 586 C C . PHE A 1 73 ? -20.960 -9.467 46.215 1.00 68.50 73 PHE A C 1
ATOM 588 O O . PHE A 1 73 ? -21.903 -10.250 46.101 1.00 68.50 73 PHE A O 1
ATOM 595 N N . ARG A 1 74 ? -20.356 -9.258 47.389 1.00 69.12 74 ARG A N 1
ATOM 596 C CA . ARG A 1 74 ? -20.912 -9.743 48.651 1.00 69.12 74 ARG A CA 1
ATOM 597 C C . ARG A 1 74 ? -21.917 -8.699 49.126 1.00 69.12 74 ARG A C 1
ATOM 599 O O . ARG A 1 74 ? -21.487 -7.595 49.462 1.00 69.12 74 ARG A O 1
ATOM 606 N N . PRO A 1 75 ? -23.228 -8.994 49.165 1.00 63.97 75 PRO A N 1
ATOM 607 C CA . PRO A 1 75 ? -24.160 -8.080 49.795 1.00 63.97 75 PRO A CA 1
ATOM 608 C C . PRO A 1 75 ? -23.750 -7.931 51.263 1.00 63.97 75 PRO A C 1
ATOM 610 O O . PRO A 1 75 ? -23.638 -8.916 51.994 1.00 63.97 75 PRO A O 1
ATOM 613 N N . LEU A 1 76 ? -23.488 -6.692 51.680 1.00 63.94 76 LEU A N 1
ATOM 614 C CA . LEU A 1 76 ? -23.348 -6.327 53.084 1.00 63.94 76 LEU A CA 1
ATOM 615 C C . LEU A 1 76 ? -24.669 -6.687 53.769 1.00 63.94 76 LEU A C 1
ATOM 617 O O . LEU A 1 76 ? -25.662 -5.970 53.642 1.00 63.94 76 LEU A O 1
ATOM 621 N N . LEU A 1 77 ? -24.699 -7.838 54.442 1.00 63.53 77 LEU A N 1
ATOM 622 C CA . LEU A 1 77 ? -25.832 -8.242 55.260 1.00 63.53 77 LEU A CA 1
ATOM 623 C C . LEU A 1 77 ? -25.977 -7.192 56.359 1.00 63.53 77 LEU A C 1
ATOM 625 O O . LEU A 1 77 ? -25.152 -7.086 57.263 1.00 63.53 77 LEU A O 1
ATOM 629 N N . LYS A 1 78 ? -27.007 -6.362 56.225 1.00 62.81 78 LYS A N 1
ATOM 630 C CA . LYS A 1 78 ? -27.339 -5.305 57.168 1.00 62.81 78 LYS A CA 1
ATOM 631 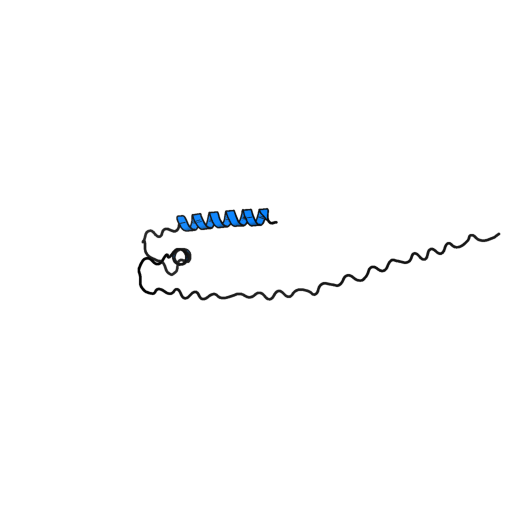C C . LYS A 1 78 ? -27.697 -5.968 58.500 1.00 62.81 78 LYS A C 1
ATOM 633 O O . LYS A 1 78 ? -28.819 -6.425 58.684 1.00 62.81 78 LYS A O 1
ATOM 638 N N . THR A 1 79 ? -26.757 -6.027 59.440 1.00 61.75 79 THR A N 1
ATOM 639 C CA . THR A 1 79 ? -26.985 -6.545 60.800 1.00 61.75 79 THR A CA 1
ATOM 640 C C . THR A 1 79 ? -27.719 -5.526 61.671 1.00 61.75 79 THR A C 1
ATOM 642 O O . THR A 1 79 ? -27.390 -5.337 62.842 1.00 61.75 79 THR A O 1
ATOM 645 N N . THR A 1 80 ? -28.724 -4.842 61.121 1.00 61.09 80 THR A N 1
ATOM 646 C CA . THR A 1 80 ? -29.693 -4.105 61.931 1.00 61.09 80 THR A CA 1
ATOM 647 C C . THR A 1 80 ? -30.647 -5.122 62.536 1.00 61.09 80 THR A C 1
ATOM 649 O O . THR A 1 80 ? -31.795 -5.243 62.119 1.00 61.09 80 THR A O 1
ATOM 652 N N . TYR A 1 81 ? -30.150 -5.887 63.508 1.00 61.97 81 TYR A N 1
ATOM 653 C CA . TYR A 1 81 ? -31.018 -6.480 64.508 1.00 61.97 81 TYR A CA 1
ATOM 654 C C . TYR A 1 81 ? -31.696 -5.308 65.211 1.00 61.97 81 TYR A C 1
ATOM 656 O O . TYR A 1 81 ? -31.033 -4.507 65.874 1.00 61.97 81 TYR A O 1
ATOM 664 N N . GLY A 1 82 ? -33.002 -5.159 64.993 1.00 63.31 82 GLY A N 1
ATOM 665 C CA . GLY A 1 82 ? -33.816 -4.250 65.781 1.00 63.31 82 GLY A CA 1
ATOM 666 C C . GLY A 1 82 ? -33.651 -4.645 67.241 1.00 63.31 82 GLY A C 1
ATOM 667 O O . GLY A 1 82 ? -34.117 -5.705 67.652 1.00 63.31 82 GLY A O 1
ATOM 668 N N . ARG A 1 83 ? -32.932 -3.831 68.018 1.00 64.62 83 ARG A N 1
ATOM 669 C CA . ARG A 1 83 ? -32.987 -3.940 69.472 1.00 64.62 83 ARG A CA 1
ATOM 670 C C . ARG A 1 83 ? -34.436 -3.655 69.846 1.00 64.62 83 ARG A C 1
ATOM 672 O O . ARG A 1 83 ? -34.934 -2.573 69.540 1.00 64.62 83 ARG A O 1
ATOM 679 N N . ALA A 1 84 ? -35.116 -4.632 70.441 1.00 68.12 84 ALA A N 1
ATOM 680 C CA . ALA A 1 84 ? -36.403 -4.375 71.069 1.00 68.12 84 ALA A CA 1
ATOM 681 C C . ALA A 1 84 ? -36.218 -3.245 72.105 1.00 68.12 84 ALA A C 1
ATOM 683 O O . ALA A 1 84 ? -35.153 -3.175 72.734 1.00 68.12 84 ALA A O 1
ATOM 684 N N . PRO A 1 85 ? -37.189 -2.327 72.241 1.00 62.16 85 PRO A N 1
ATOM 685 C CA . PRO A 1 85 ? -37.076 -1.219 73.178 1.00 62.16 85 PRO A CA 1
ATOM 686 C C . PRO A 1 85 ? -36.993 -1.756 74.616 1.00 62.16 85 PRO A C 1
ATOM 688 O O . PRO A 1 85 ? -37.541 -2.827 74.894 1.00 62.16 85 PRO A O 1
ATOM 691 N N . PRO A 1 86 ? -36.308 -1.047 75.531 1.00 69.69 86 PRO A N 1
ATOM 692 C CA . PRO A 1 86 ? -36.217 -1.472 76.921 1.00 69.69 86 PRO A CA 1
ATOM 693 C C . PRO A 1 86 ? -37.621 -1.544 77.528 1.00 69.69 86 PRO A C 1
ATOM 695 O O . PRO A 1 86 ? -38.390 -0.587 77.446 1.00 69.69 86 PRO A O 1
ATOM 698 N N . THR A 1 87 ? -37.960 -2.692 78.111 1.00 64.62 87 THR A N 1
ATOM 699 C CA . THR A 1 87 ? -39.164 -2.842 78.928 1.00 64.62 87 THR A CA 1
ATOM 700 C C . THR A 1 87 ? -38.919 -2.176 80.277 1.00 64.62 87 THR A C 1
ATOM 702 O O . THR A 1 87 ? -37.886 -2.426 80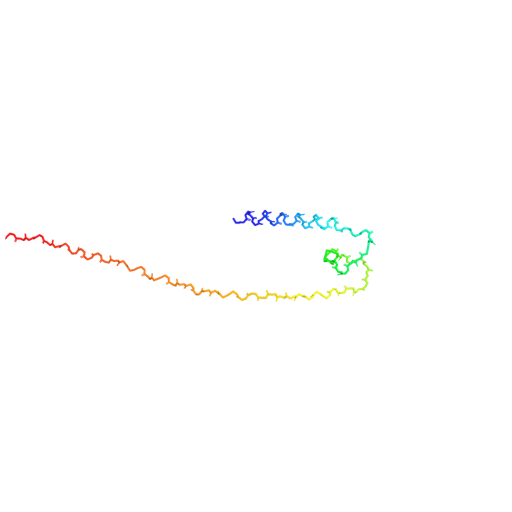.899 1.00 64.62 87 THR A O 1
ATOM 705 N N . SER A 1 88 ? -39.862 -1.308 80.644 1.00 60.09 88 SER A N 1
ATOM 706 C CA . SER A 1 88 ? -39.969 -0.522 81.882 1.00 60.09 88 SER A CA 1
ATOM 707 C C . SER A 1 88 ? -39.611 -1.271 83.157 1.00 60.09 88 SER A C 1
ATOM 709 O O . SER A 1 88 ? -40.087 -2.424 83.278 1.00 60.09 88 SER A O 1
#

Radius of gyration: 33.54 Å; chains: 1; bounding box: 52×25×106 Å

Foldseek 3Di:
DVVVVVVVVVVVVVVVVVVLVPPDDPVPDQDPPDPSSVVPDDDDDDPDDDDPDPDDDDDDDDPDDPPDPDDPDDPPPPPPPPDDDDDD

Sequence (88 aa):
MRLLVSLLSVLLLLFADFASAEHHHEDHELHIDCSLCIIQHVQTDAPSYQPSVKLRLITFFVKTEPYLQTLPFRPLLKTTYGRAPPTS

Secondary structure (DSSP, 8-state):
-HHHHHHHHHHHHHHHHHHHHH---TT-S--TT-HHHHHH----S-S----------------------PPP----------PPPPP-

pLDDT: mean 71.24, std 11.32, range [52.53, 96.06]